Protein AF-A0A4Y2PT09-F1 (afdb_monomer_lite)

Secondary structure (DSSP, 8-state):
-------SS--PPPPPP----TT--S-SSPPSS-GGG-SS--HHHHHHHHHHHHHTS-TTSHHHHHHHHH-TTS-HHHHHHHHHTT-

Structure (mmCIF, N/CA/C/O backbone):
data_AF-A0A4Y2PT09-F1
#
_entry.id   AF-A0A4Y2PT09-F1
#
loop_
_atom_site.group_PDB
_atom_site.id
_atom_site.type_symbol
_atom_site.label_atom_id
_atom_site.label_alt_id
_atom_site.label_comp_id
_atom_site.label_asym_id
_atom_site.label_entity_id
_atom_site.label_seq_id
_atom_site.pdbx_PDB_ins_code
_atom_site.Cartn_x
_atom_site.Cartn_y
_atom_site.Cartn_z
_atom_site.occupancy
_atom_site.B_iso_or_equiv
_atom_site.auth_seq_id
_atom_site.auth_comp_id
_atom_site.auth_asym_id
_atom_site.auth_atom_id
_atom_site.pdbx_PDB_model_num
ATOM 1 N N . THR A 1 1 ? -21.984 8.170 50.137 1.00 39.84 1 THR A N 1
ATOM 2 C CA . THR A 1 1 ? -22.439 8.893 48.928 1.00 39.84 1 THR A CA 1
ATOM 3 C C . THR A 1 1 ? -21.451 8.606 47.817 1.00 39.84 1 THR A C 1
ATOM 5 O O . THR A 1 1 ? -20.347 9.128 47.841 1.00 39.84 1 THR A O 1
ATOM 8 N N . VAL A 1 2 ? -21.780 7.672 46.922 1.00 48.62 2 VAL A N 1
ATOM 9 C CA . VAL A 1 2 ? -20.898 7.283 45.809 1.00 48.62 2 VAL A CA 1
ATOM 10 C C . VAL A 1 2 ? -20.929 8.416 44.784 1.00 48.62 2 VAL A C 1
ATOM 12 O O . VAL A 1 2 ? -21.980 8.704 44.216 1.00 48.62 2 VAL A O 1
ATOM 15 N N . GLY A 1 3 ? -19.807 9.122 44.631 1.00 55.06 3 GLY A N 1
ATOM 16 C CA . GLY A 1 3 ? -19.678 10.255 43.719 1.00 55.06 3 GLY A CA 1
ATOM 17 C C . GLY A 1 3 ? -19.896 9.814 42.276 1.00 55.06 3 GLY A C 1
ATOM 18 O O . GLY A 1 3 ? -19.166 8.974 41.758 1.00 55.06 3 GLY A O 1
ATOM 19 N N . ILE A 1 4 ? -20.919 10.363 41.628 1.00 58.91 4 ILE A N 1
ATOM 20 C CA . ILE A 1 4 ? -21.179 10.124 40.210 1.00 58.91 4 ILE A CA 1
ATOM 21 C C . ILE A 1 4 ? -20.215 11.021 39.426 1.00 58.91 4 ILE A C 1
ATOM 23 O O . ILE A 1 4 ? -20.439 12.226 39.305 1.00 58.91 4 ILE A O 1
ATOM 27 N N . GLU A 1 5 ? -19.122 10.448 38.918 1.00 70.19 5 GLU A N 1
ATOM 28 C CA . GLU A 1 5 ? -18.224 11.129 37.979 1.00 70.19 5 GLU A CA 1
ATOM 29 C C . GLU A 1 5 ? -19.005 11.560 36.729 1.00 70.19 5 GLU A C 1
ATOM 31 O O . GLU A 1 5 ? -19.469 10.732 35.937 1.00 70.19 5 GLU A O 1
ATOM 36 N N . LYS A 1 6 ? -19.139 12.875 36.524 1.00 72.00 6 LYS A N 1
ATOM 37 C CA . LYS A 1 6 ? -19.670 13.435 35.278 1.00 72.00 6 LYS A CA 1
ATOM 38 C C . LYS A 1 6 ? -18.634 13.246 34.174 1.00 72.00 6 LYS A C 1
ATOM 40 O O . LYS A 1 6 ? -17.608 13.919 34.149 1.00 72.00 6 LYS A O 1
ATOM 45 N N . LYS A 1 7 ? -18.911 12.333 33.245 1.00 76.75 7 LYS A N 1
ATOM 46 C CA . LYS A 1 7 ? -18.082 12.129 32.052 1.00 76.75 7 LYS A CA 1
ATOM 47 C C . LYS A 1 7 ? -18.455 13.166 30.994 1.00 76.75 7 LYS A C 1
ATOM 49 O O . LYS A 1 7 ? -19.617 13.272 30.620 1.00 76.75 7 LYS A O 1
ATOM 54 N N . TYR A 1 8 ? -17.463 13.892 30.479 1.00 81.56 8 TYR A N 1
ATOM 55 C CA . TYR A 1 8 ? -17.630 14.910 29.426 1.00 81.56 8 TYR A CA 1
ATOM 56 C C . TYR A 1 8 ? -17.785 14.328 28.011 1.00 81.56 8 TYR A C 1
ATOM 58 O O . TYR A 1 8 ? -17.685 15.052 27.026 1.00 81.56 8 TYR A O 1
ATOM 66 N N . TYR A 1 9 ? -17.989 13.017 27.884 1.00 78.50 9 TYR A N 1
ATOM 67 C CA . TYR A 1 9 ? -18.090 12.348 26.594 1.00 78.50 9 TYR A CA 1
ATOM 68 C C . TYR A 1 9 ? -19.141 11.242 26.622 1.00 78.50 9 TYR A C 1
ATOM 70 O O . TYR A 1 9 ? -19.341 10.559 27.629 1.00 78.50 9 TYR A O 1
ATOM 78 N N . ILE A 1 10 ? -19.784 11.042 25.474 1.00 81.75 10 ILE A N 1
ATOM 79 C CA . ILE A 1 10 ? -20.716 9.941 25.244 1.00 81.75 10 ILE A CA 1
ATOM 80 C C . ILE A 1 10 ? -19.909 8.758 24.713 1.00 81.75 10 ILE A C 1
ATOM 82 O O . ILE A 1 10 ? -19.328 8.817 23.629 1.00 81.75 10 ILE A O 1
ATOM 86 N N . LYS A 1 11 ? -19.871 7.659 25.467 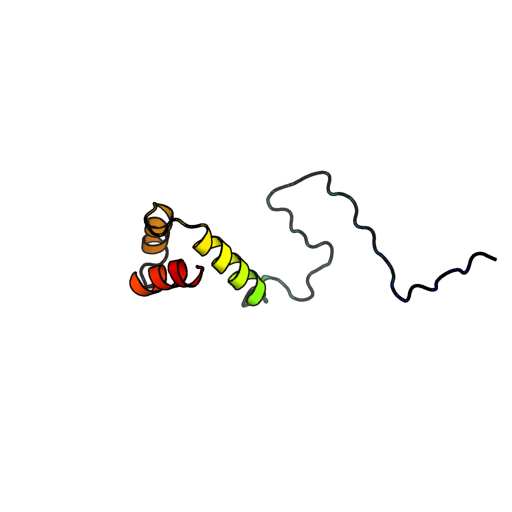1.00 79.75 11 LYS A N 1
ATOM 87 C CA . LYS A 1 11 ? -19.252 6.412 25.011 1.00 79.75 11 LYS A CA 1
ATOM 88 C C . LYS A 1 11 ? -20.249 5.652 24.134 1.00 79.75 11 LYS A C 1
ATOM 90 O O . LYS A 1 11 ? -21.144 4.994 24.657 1.00 79.75 11 LYS A O 1
ATOM 95 N N . LYS A 1 12 ? -20.092 5.716 22.810 1.00 82.50 12 LYS A N 1
ATOM 96 C CA . LYS A 1 12 ? -20.801 4.803 21.899 1.00 82.50 12 LYS A CA 1
ATOM 97 C C . LYS A 1 12 ? -20.174 3.411 21.982 1.00 82.50 12 LYS A C 1
ATOM 99 O O . LYS A 1 12 ? -18.966 3.260 21.805 1.00 82.50 12 LYS A O 1
ATOM 104 N N . VAL A 1 13 ? -20.994 2.402 22.268 1.00 79.12 13 VAL A N 1
ATOM 105 C CA . VAL A 1 13 ? -20.600 0.991 22.201 1.00 79.12 13 VAL A CA 1
ATOM 106 C C . VAL A 1 13 ? -21.034 0.461 20.843 1.00 79.12 13 VAL A C 1
ATOM 108 O O . VAL A 1 13 ? -22.220 0.466 20.529 1.00 79.12 13 VAL A O 1
ATOM 111 N N . TRP A 1 14 ? -20.068 0.042 20.032 1.00 74.94 14 TRP A N 1
ATOM 112 C CA . TRP A 1 14 ? -20.328 -0.497 18.701 1.00 74.94 14 TRP A CA 1
ATOM 113 C C . TRP A 1 14 ? -20.795 -1.956 18.791 1.00 74.94 14 TRP A C 1
ATOM 115 O O . TRP A 1 14 ? -20.218 -2.720 19.574 1.00 74.94 14 TRP A O 1
ATOM 125 N N . PRO A 1 15 ? -21.807 -2.370 18.007 1.00 80.00 15 PRO A N 1
ATOM 126 C CA . PRO A 1 15 ? -22.246 -3.757 17.985 1.00 80.00 15 PRO A CA 1
ATOM 127 C C . PRO A 1 15 ? -21.128 -4.662 17.461 1.00 80.00 15 PRO A C 1
ATOM 129 O O . PRO A 1 15 ? -20.393 -4.329 16.528 1.00 80.00 15 PRO A O 1
ATOM 132 N N . LYS A 1 16 ? -20.988 -5.838 18.077 1.00 74.75 16 LYS A N 1
ATOM 133 C CA . LYS A 1 16 ? -19.998 -6.826 17.650 1.00 74.75 16 LYS A CA 1
ATOM 134 C C . LYS A 1 16 ? -20.411 -7.369 16.285 1.00 74.75 16 LYS A C 1
ATOM 136 O O . LYS A 1 16 ? -21.503 -7.909 16.126 1.00 74.75 16 LYS A O 1
ATOM 141 N N . ARG A 1 17 ? -19.525 -7.228 15.302 1.00 74.06 17 ARG A N 1
ATOM 142 C CA . ARG A 1 17 ? -19.769 -7.703 13.941 1.00 74.06 17 ARG A CA 1
ATOM 143 C C . ARG A 1 17 ? -19.895 -9.229 13.937 1.00 74.06 17 ARG A C 1
ATOM 145 O O . ARG A 1 17 ? -18.995 -9.915 14.415 1.00 74.06 17 ARG A O 1
ATOM 152 N N . GLN A 1 18 ? -21.000 -9.740 13.401 1.00 74.94 18 GLN A N 1
ATOM 153 C CA . GLN A 1 18 ? -21.271 -11.181 13.332 1.00 74.94 18 GLN A CA 1
ATOM 154 C C . GLN A 1 18 ? -20.677 -11.835 12.075 1.00 74.94 18 GLN A C 1
ATOM 156 O O . GLN A 1 18 ? -20.292 -12.997 12.124 1.00 74.94 18 GLN A O 1
ATOM 161 N N . PHE A 1 19 ? -20.541 -11.084 10.974 1.00 72.00 19 PHE A N 1
ATOM 162 C CA . PHE A 1 19 ? -20.090 -11.610 9.682 1.00 72.00 19 PHE A CA 1
ATOM 163 C C . PHE A 1 19 ? -19.025 -10.720 9.035 1.00 72.00 19 PHE A C 1
ATOM 165 O O . PHE A 1 19 ? -19.104 -9.491 9.071 1.00 72.00 19 PHE A O 1
ATOM 172 N N . LEU A 1 20 ? -18.035 -11.352 8.408 1.00 65.25 20 LEU A N 1
ATOM 173 C CA . LEU A 1 20 ? -17.055 -10.706 7.538 1.00 65.25 20 LEU A CA 1
ATOM 174 C C . LEU A 1 20 ? -17.482 -10.968 6.094 1.00 65.25 20 LEU A C 1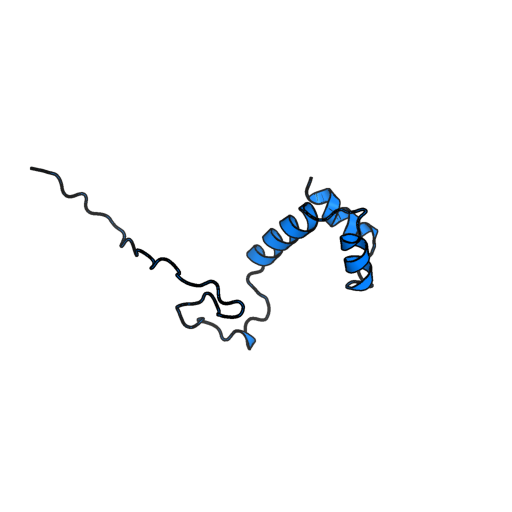
ATOM 176 O O . LEU A 1 20 ? -17.064 -11.959 5.509 1.00 65.25 20 LEU A O 1
ATOM 180 N N . ILE A 1 21 ? -18.353 -10.118 5.544 1.00 73.31 21 ILE A N 1
ATOM 181 C CA . ILE A 1 21 ? -18.762 -10.213 4.136 1.00 73.31 21 ILE A CA 1
ATOM 182 C C . ILE A 1 21 ? -17.778 -9.384 3.301 1.00 73.31 21 ILE A C 1
ATOM 184 O O . ILE A 1 21 ? -17.768 -8.154 3.430 1.00 73.31 21 ILE A O 1
ATOM 188 N N . PRO A 1 22 ? -16.938 -10.008 2.456 1.00 57.91 22 PRO A N 1
ATOM 189 C CA . PRO A 1 22 ? -16.047 -9.273 1.570 1.00 57.91 22 PRO A CA 1
ATOM 190 C C . PRO A 1 22 ? -16.867 -8.420 0.593 1.00 57.91 22 PRO A C 1
ATOM 192 O O . PRO A 1 22 ? -17.783 -8.920 -0.051 1.00 57.91 22 PRO A O 1
ATOM 195 N N . GLY A 1 23 ? -16.550 -7.127 0.491 1.00 63.38 23 GLY A N 1
ATOM 196 C CA . GLY A 1 23 ? -17.227 -6.185 -0.413 1.00 63.38 23 GLY A CA 1
ATOM 197 C C . GLY A 1 23 ? -18.290 -5.295 0.240 1.00 63.38 23 GLY A C 1
ATOM 198 O O . GLY A 1 23 ? -18.668 -4.285 -0.351 1.00 63.38 23 GLY A O 1
ATOM 199 N N . VAL A 1 24 ? -18.721 -5.589 1.471 1.00 66.31 24 VAL A N 1
ATOM 200 C CA . VAL A 1 24 ? -19.586 -4.677 2.238 1.00 66.31 24 VAL A CA 1
ATOM 201 C C . VAL A 1 24 ? -18.721 -3.572 2.850 1.00 66.31 24 VAL A C 1
ATOM 203 O O . VAL A 1 24 ? -17.771 -3.849 3.586 1.00 66.31 24 VAL A O 1
ATOM 206 N N . LYS A 1 25 ? -19.018 -2.311 2.509 1.00 63.22 25 LYS A N 1
ATOM 207 C CA . LYS A 1 25 ? -18.272 -1.140 2.995 1.00 63.22 25 LYS A CA 1
ATOM 208 C C . LYS A 1 25 ? -18.413 -1.010 4.516 1.00 63.22 25 LYS A C 1
ATOM 210 O O . LYS A 1 25 ? -19.487 -1.214 5.069 1.00 63.22 25 LYS A O 1
ATOM 215 N N . ASN A 1 26 ? -17.328 -0.628 5.188 1.00 61.38 26 ASN A N 1
ATOM 216 C CA . ASN A 1 26 ? -17.279 -0.384 6.638 1.00 61.38 26 ASN A CA 1
ATOM 217 C C . ASN A 1 26 ? -17.754 1.026 7.026 1.00 61.38 26 ASN A C 1
ATOM 219 O O . ASN A 1 26 ? -17.243 1.613 7.977 1.00 61.38 26 ASN A O 1
ATOM 223 N N . GLU A 1 27 ? -18.691 1.586 6.274 1.00 58.22 27 GLU A N 1
ATOM 224 C CA . GLU A 1 27 ? -19.177 2.950 6.461 1.00 58.22 27 GLU A CA 1
ATOM 225 C C . GLU A 1 27 ? -20.635 2.873 6.918 1.00 58.22 27 GLU A C 1
ATOM 227 O O . GLU A 1 27 ? -21.513 2.527 6.138 1.00 58.22 27 GLU A O 1
ATOM 232 N N . GLU A 1 28 ? -20.884 3.136 8.206 1.00 60.41 28 GLU A N 1
ATOM 233 C CA . GLU A 1 28 ? -22.250 3.245 8.750 1.00 60.41 28 GLU A CA 1
ATOM 234 C C . GLU A 1 28 ? -22.927 4.567 8.366 1.00 60.41 28 GLU A C 1
ATOM 236 O O . GLU A 1 28 ? -24.150 4.643 8.318 1.00 60.41 28 GLU A O 1
ATOM 241 N N . ASN A 1 29 ? -22.136 5.614 8.114 1.00 62.03 29 ASN A N 1
ATOM 242 C CA . ASN A 1 29 ? -22.640 6.935 7.755 1.00 62.03 29 ASN A CA 1
ATOM 243 C C . ASN A 1 29 ? -22.457 7.169 6.260 1.00 62.03 29 ASN A C 1
ATOM 245 O O . ASN A 1 29 ? -21.442 6.753 5.695 1.00 62.03 29 ASN A O 1
ATOM 249 N N . GLU A 1 30 ? -23.390 7.899 5.646 1.00 64.38 30 GLU A N 1
ATOM 250 C CA . GLU A 1 30 ? -23.168 8.391 4.292 1.00 64.38 30 GLU A CA 1
ATOM 251 C C . GLU A 1 30 ? -21.888 9.239 4.253 1.00 64.38 30 GLU A C 1
ATOM 253 O O . GLU A 1 30 ? -21.692 10.122 5.099 1.00 64.38 30 GLU A O 1
ATOM 258 N N . PRO A 1 31 ? -20.982 8.971 3.300 1.00 61.41 31 PRO A N 1
ATOM 259 C CA . PRO A 1 31 ? -19.769 9.752 3.171 1.00 61.41 31 PRO A CA 1
ATOM 260 C C . PRO A 1 31 ? -20.137 11.195 2.803 1.00 61.41 31 PRO A C 1
ATOM 262 O O . PRO A 1 31 ? -20.879 11.435 1.855 1.00 61.41 31 PRO A O 1
ATOM 265 N N . LEU A 1 32 ? -19.564 12.171 3.519 1.00 70.25 32 LEU A N 1
ATOM 266 C CA . LEU A 1 32 ? -19.776 13.612 3.273 1.00 70.25 32 LEU A CA 1
ATOM 267 C C . LEU A 1 32 ? -19.408 14.043 1.844 1.00 70.25 32 LEU A C 1
ATOM 269 O O . LEU A 1 32 ? -19.814 15.103 1.374 1.00 70.25 32 LEU A O 1
ATOM 273 N N . VAL A 1 33 ? -18.599 13.231 1.165 1.00 58.53 33 VAL A N 1
ATOM 274 C CA . VAL A 1 33 ? -18.157 13.440 -0.206 1.00 58.53 33 VAL A CA 1
ATOM 275 C C . VAL A 1 33 ? -18.383 12.144 -0.973 1.00 58.53 33 VAL A C 1
ATOM 277 O O . VAL A 1 33 ? -17.913 11.083 -0.570 1.00 58.53 33 VAL A O 1
ATOM 280 N N . VAL A 1 34 ? -19.084 12.239 -2.103 1.00 68.12 34 VAL A N 1
ATOM 281 C CA . VAL A 1 34 ? -19.297 11.118 -3.029 1.00 68.12 34 VAL A CA 1
ATOM 282 C C . VAL A 1 34 ? -17.941 10.524 -3.417 1.00 68.12 34 VAL A C 1
ATOM 284 O O . VAL A 1 34 ? -17.045 11.262 -3.818 1.00 68.12 34 VAL A O 1
ATOM 287 N N . SER A 1 35 ? -17.785 9.199 -3.328 1.00 60.75 35 SER A N 1
ATOM 288 C CA . SER A 1 35 ? -16.507 8.508 -3.585 1.00 60.75 35 SER A CA 1
ATOM 289 C C . SER A 1 35 ? -15.890 8.837 -4.950 1.00 60.75 35 SER A C 1
ATOM 291 O O . SER A 1 35 ? -14.672 8.836 -5.079 1.00 60.75 35 SER A O 1
ATOM 293 N N . GLU A 1 36 ? -16.712 9.140 -5.955 1.00 66.50 36 GLU A N 1
ATOM 294 C CA . GLU A 1 36 ? -16.297 9.554 -7.306 1.00 66.50 36 GLU A CA 1
ATOM 295 C C . GLU A 1 36 ? -15.668 10.957 -7.339 1.00 66.50 36 GLU A C 1
ATOM 297 O O . GLU A 1 36 ? -14.894 11.276 -8.236 1.00 66.50 36 GLU A O 1
ATOM 302 N N . LYS A 1 37 ? -15.975 11.794 -6.340 1.00 66.19 37 LYS A N 1
ATOM 303 C CA . LYS A 1 37 ? -15.412 13.139 -6.145 1.00 66.19 37 LYS A CA 1
ATOM 304 C C . LYS A 1 37 ? -14.172 13.131 -5.247 1.00 66.19 37 LYS A C 1
ATOM 306 O O . LYS A 1 37 ? -13.477 14.141 -5.150 1.00 66.19 37 LYS A O 1
ATOM 311 N N . ILE A 1 38 ? -13.871 12.002 -4.600 1.00 61.84 38 ILE A N 1
ATOM 312 C CA . ILE A 1 38 ? -12.641 11.809 -3.829 1.00 61.84 38 ILE A CA 1
ATOM 313 C C . ILE A 1 38 ? -11.522 11.479 -4.824 1.00 61.84 38 ILE A C 1
ATOM 315 O O . ILE A 1 38 ? -11.245 10.320 -5.122 1.00 61.84 38 ILE A O 1
ATOM 319 N N . LEU A 1 39 ? -10.879 12.525 -5.352 1.00 61.75 39 LEU A N 1
ATOM 320 C CA . LEU A 1 39 ? -9.778 12.405 -6.320 1.00 61.75 39 LEU A CA 1
ATOM 321 C C . LEU A 1 39 ? -8.604 11.573 -5.786 1.00 61.75 39 LEU A C 1
ATOM 323 O O . LEU A 1 39 ? -7.897 10.925 -6.555 1.00 61.75 39 LEU A O 1
ATOM 327 N N . LEU A 1 40 ? -8.387 11.590 -4.468 1.00 52.03 40 LEU A N 1
ATOM 328 C CA . LEU A 1 40 ? -7.346 10.825 -3.796 1.00 52.03 40 LEU A CA 1
ATOM 329 C C . LEU A 1 40 ? -7.909 10.237 -2.496 1.00 52.03 40 LEU A C 1
ATOM 331 O O . LEU A 1 40 ? -8.456 10.995 -1.692 1.00 52.03 40 LEU A O 1
ATOM 335 N N . PRO A 1 41 ? -7.758 8.924 -2.232 1.00 56.47 41 PRO A N 1
ATOM 336 C CA . PRO A 1 41 ? -8.053 8.386 -0.906 1.00 56.47 41 PRO A CA 1
ATOM 337 C C . PRO A 1 41 ? -7.201 9.116 0.147 1.00 56.47 41 PRO A C 1
ATOM 339 O O . PRO A 1 41 ? -6.114 9.584 -0.208 1.00 56.47 41 PRO A O 1
ATOM 342 N N . PRO A 1 42 ? -7.634 9.186 1.425 1.00 55.12 42 PRO A N 1
ATOM 343 C CA . PRO A 1 42 ? -6.882 9.826 2.502 1.00 55.12 42 PRO A CA 1
ATOM 344 C C . PRO A 1 42 ? -5.410 9.398 2.468 1.00 55.12 42 PRO A C 1
ATOM 346 O O . PRO A 1 42 ? -5.055 8.262 2.795 1.00 55.12 42 PRO A O 1
ATOM 349 N N . SER A 1 43 ? -4.568 10.319 1.996 1.00 55.41 43 SER A N 1
ATOM 350 C CA . SER A 1 43 ? -3.1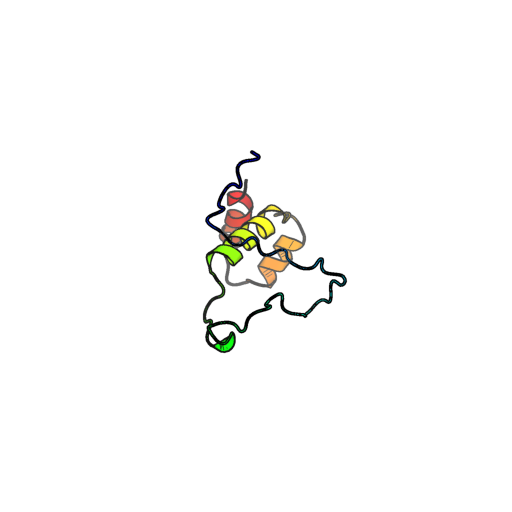87 10.080 1.554 1.00 55.41 43 SER A CA 1
ATOM 351 C C . SER A 1 43 ? -2.360 9.306 2.591 1.00 55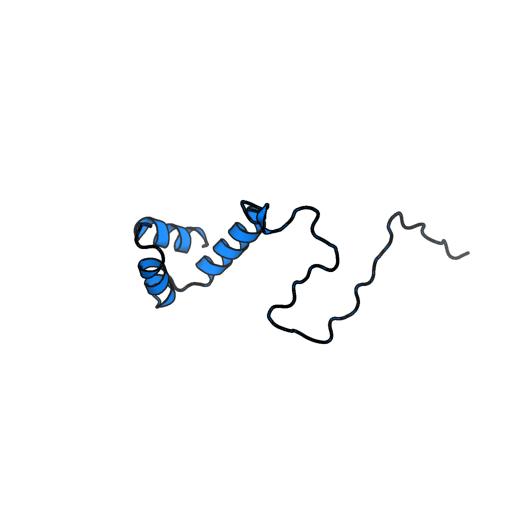.41 43 SER A C 1
ATOM 353 O O . SER A 1 43 ? -1.625 8.371 2.263 1.00 55.41 43 SER A O 1
ATOM 355 N N . HIS A 1 44 ? -2.565 9.626 3.869 1.00 57.34 44 HIS A N 1
ATOM 356 C CA . HIS A 1 44 ? -1.784 9.101 4.987 1.00 57.34 44 HIS A CA 1
ATOM 357 C C . HIS A 1 44 ? -2.091 7.632 5.327 1.00 57.34 44 HIS A C 1
ATOM 359 O O . HIS A 1 44 ? -1.181 6.892 5.696 1.00 57.34 44 HIS A O 1
ATOM 365 N N . ILE A 1 45 ? -3.338 7.175 5.150 1.00 64.56 45 ILE A N 1
ATOM 366 C CA . ILE A 1 45 ? -3.722 5.776 5.421 1.00 64.56 45 ILE A CA 1
ATOM 367 C C . ILE A 1 45 ? -3.114 4.862 4.354 1.00 64.56 45 ILE A C 1
ATOM 369 O O . ILE A 1 45 ? -2.543 3.816 4.667 1.00 64.56 45 ILE A O 1
ATOM 373 N N . LYS A 1 46 ? -3.172 5.289 3.084 1.00 65.81 46 LYS A N 1
ATOM 374 C CA . LYS A 1 46 ? -2.624 4.523 1.960 1.00 65.81 46 LYS A CA 1
ATOM 375 C C . LYS A 1 46 ? -1.104 4.430 2.027 1.00 65.81 46 LYS A C 1
ATOM 377 O O . LYS A 1 46 ? -0.569 3.365 1.748 1.00 65.81 46 LYS A O 1
ATOM 382 N N . LEU A 1 47 ? -0.416 5.501 2.432 1.00 65.69 47 LEU A N 1
ATOM 383 C CA . LEU A 1 47 ? 1.043 5.503 2.542 1.00 65.69 47 LEU A CA 1
ATOM 384 C C . LEU A 1 47 ? 1.545 4.608 3.684 1.00 65.69 47 LEU A C 1
ATOM 386 O O . LEU A 1 47 ? 2.473 3.831 3.471 1.00 65.69 47 LEU A O 1
ATOM 390 N N . GLY A 1 48 ? 0.909 4.662 4.861 1.00 67.56 48 GLY A N 1
ATOM 391 C CA . GLY A 1 48 ? 1.242 3.775 5.982 1.00 67.56 48 GLY A CA 1
ATOM 392 C C . GLY A 1 48 ? 1.008 2.297 5.649 1.00 67.56 48 GLY A C 1
ATOM 393 O O . GLY A 1 48 ? 1.864 1.455 5.916 1.00 67.56 48 GLY A O 1
ATOM 394 N N . LEU A 1 49 ? -0.106 1.987 4.976 1.00 72.94 49 LEU A N 1
ATOM 395 C CA . LEU A 1 49 ? -0.391 0.634 4.492 1.00 72.94 49 LEU A CA 1
ATOM 396 C C . LEU A 1 49 ? 0.591 0.182 3.412 1.00 72.94 49 LEU A C 1
ATOM 398 O O . LEU A 1 49 ? 1.058 -0.951 3.471 1.00 72.94 49 LEU A O 1
ATOM 402 N N . MET A 1 50 ? 0.941 1.048 2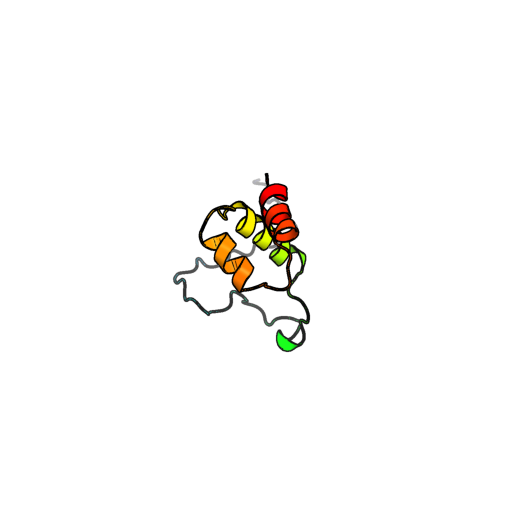.455 1.00 72.31 50 MET A N 1
ATOM 403 C CA . MET A 1 50 ? 1.942 0.714 1.437 1.00 72.31 50 MET A CA 1
ATOM 404 C C . MET A 1 50 ? 3.300 0.445 2.074 1.00 72.31 50 MET A C 1
ATOM 406 O O . MET A 1 50 ? 3.936 -0.537 1.711 1.00 72.31 50 MET A O 1
ATOM 410 N N . LYS A 1 51 ? 3.711 1.242 3.066 1.00 73.75 51 LYS A N 1
ATOM 411 C CA . LYS A 1 51 ? 4.962 1.017 3.799 1.00 73.75 51 LYS A CA 1
ATOM 412 C C . LYS A 1 51 ? 4.981 -0.360 4.473 1.00 73.75 51 LYS A C 1
ATOM 414 O O . LYS A 1 51 ? 5.948 -1.093 4.310 1.00 73.75 51 LYS A O 1
ATOM 419 N N . ASN A 1 52 ? 3.892 -0.755 5.133 1.00 78.81 52 ASN A N 1
ATOM 420 C CA . ASN A 1 52 ? 3.773 -2.092 5.728 1.00 78.81 52 ASN A CA 1
ATOM 421 C C . ASN A 1 52 ? 3.746 -3.208 4.669 1.00 78.81 52 ASN A C 1
ATOM 423 O O . ASN A 1 52 ? 4.356 -4.254 4.869 1.00 78.81 52 ASN A O 1
ATOM 427 N N . PHE A 1 53 ? 3.087 -2.976 3.529 1.00 74.88 53 PHE A N 1
ATOM 428 C CA . PHE A 1 53 ? 3.061 -3.909 2.399 1.00 74.88 53 PHE A CA 1
ATOM 429 C C . PHE A 1 53 ? 4.452 -4.150 1.815 1.00 74.88 53 PHE A C 1
ATOM 431 O O . PHE A 1 53 ? 4.805 -5.292 1.550 1.00 74.88 53 PHE A O 1
ATOM 438 N N . PHE A 1 54 ? 5.237 -3.089 1.615 1.00 74.38 54 PHE A N 1
ATOM 439 C CA . PHE A 1 54 ? 6.603 -3.205 1.110 1.00 74.38 54 PHE A CA 1
ATOM 440 C C . PHE A 1 54 ? 7.556 -3.780 2.161 1.00 74.38 54 PHE A C 1
ATOM 442 O O . PHE A 1 54 ? 8.431 -4.549 1.792 1.00 74.38 54 PHE A O 1
ATOM 449 N N . LYS A 1 55 ? 7.350 -3.489 3.454 1.00 77.62 55 LYS A N 1
ATOM 450 C CA . LYS A 1 55 ? 8.123 -4.084 4.555 1.00 77.62 55 LYS A CA 1
ATOM 451 C C . LYS A 1 55 ? 7.931 -5.598 4.669 1.00 77.62 55 LYS A C 1
ATOM 453 O O . LYS A 1 55 ? 8.876 -6.322 4.940 1.00 77.62 55 LYS A O 1
ATOM 458 N N . ALA A 1 56 ? 6.702 -6.076 4.483 1.00 77.06 56 ALA A N 1
ATOM 459 C CA . ALA A 1 56 ? 6.391 -7.505 4.506 1.00 77.06 56 ALA A CA 1
ATOM 460 C C . ALA A 1 56 ? 6.752 -8.221 3.192 1.00 77.06 56 ALA A C 1
ATOM 462 O O . ALA A 1 56 ? 6.607 -9.439 3.092 1.00 77.06 56 ALA A O 1
ATOM 463 N N . MET A 1 57 ? 7.163 -7.476 2.165 1.00 79.81 57 MET A N 1
ATOM 464 C CA . MET A 1 57 ? 7.489 -8.034 0.865 1.00 79.81 57 MET A CA 1
ATOM 465 C C . MET A 1 57 ? 8.937 -8.499 0.839 1.00 79.81 57 MET A C 1
ATOM 467 O O . MET A 1 57 ? 9.850 -7.734 1.127 1.00 79.81 57 MET A O 1
ATOM 471 N N . ASP A 1 58 ? 9.152 -9.736 0.406 1.00 78.94 58 ASP A N 1
ATOM 472 C CA . ASP A 1 58 ? 10.494 -10.206 0.094 1.00 78.94 58 ASP A CA 1
ATOM 473 C C . ASP A 1 58 ? 11.018 -9.475 -1.154 1.00 78.94 58 ASP A C 1
ATOM 475 O O . ASP A 1 58 ? 10.529 -9.678 -2.273 1.00 78.94 58 ASP A O 1
ATOM 479 N N . CYS A 1 59 ? 12.017 -8.609 -0.961 1.00 77.38 59 CYS A N 1
ATOM 480 C CA . CYS A 1 59 ? 12.644 -7.824 -2.024 1.00 77.38 59 CYS A CA 1
ATOM 481 C C . CYS A 1 59 ? 13.352 -8.699 -3.082 1.00 77.38 59 CYS A C 1
ATOM 483 O O . CYS A 1 59 ? 13.640 -8.206 -4.177 1.00 77.38 59 CYS A O 1
ATOM 485 N N . GLY A 1 60 ? 13.649 -9.967 -2.768 1.00 79.12 60 GLY A N 1
ATOM 486 C CA . GLY A 1 60 ? 14.174 -10.973 -3.700 1.00 79.12 60 GLY A CA 1
ATOM 487 C C . GLY A 1 60 ? 13.108 -11.929 -4.251 1.00 79.12 60 GLY A C 1
ATOM 488 O O . GLY A 1 60 ? 13.388 -12.693 -5.175 1.00 79.12 60 GLY A O 1
ATOM 489 N N . GLY A 1 61 ? 11.889 -11.869 -3.715 1.00 83.50 61 GLY A N 1
ATOM 490 C CA . GLY A 1 61 ? 10.819 -12.817 -3.989 1.00 83.50 61 GLY A CA 1
ATOM 491 C C . GLY A 1 61 ? 9.944 -12.466 -5.195 1.00 83.50 61 GLY A C 1
ATOM 492 O O . GLY A 1 61 ? 10.069 -11.426 -5.851 1.00 83.50 61 GLY A O 1
ATOM 493 N N . SER A 1 62 ? 8.978 -13.342 -5.468 1.00 83.44 62 SER A N 1
ATOM 494 C CA . SER A 1 62 ? 7.999 -13.192 -6.556 1.00 83.44 62 SER A CA 1
ATOM 495 C C . SER A 1 62 ? 7.159 -11.909 -6.448 1.00 83.44 62 SER A C 1
ATOM 497 O O . SER A 1 62 ? 6.773 -11.334 -7.467 1.00 83.44 62 SER A O 1
ATOM 499 N N . GLY A 1 63 ? 6.939 -11.398 -5.230 1.00 82.31 63 GLY A N 1
ATOM 500 C CA . GLY A 1 63 ? 6.262 -10.119 -4.992 1.00 82.31 63 GLY A CA 1
ATOM 501 C C . GLY A 1 63 ? 6.980 -8.932 -5.645 1.00 82.31 63 GLY A C 1
ATOM 502 O O . GLY A 1 63 ? 6.338 -8.091 -6.280 1.00 82.31 63 GLY A O 1
ATOM 503 N N . PHE A 1 64 ? 8.316 -8.903 -5.593 1.00 82.88 64 PHE A N 1
ATOM 504 C CA . PHE A 1 64 ? 9.105 -7.860 -6.247 1.00 82.88 64 PHE A CA 1
ATOM 505 C C . PHE A 1 64 ? 9.034 -7.957 -7.776 1.00 82.88 64 PHE A C 1
ATOM 507 O O . PHE A 1 64 ? 8.942 -6.940 -8.469 1.00 82.88 64 PHE A O 1
ATOM 514 N N . GLN A 1 65 ? 9.029 -9.177 -8.320 1.00 85.31 65 GLN A N 1
ATOM 515 C CA . GLN A 1 65 ? 8.866 -9.400 -9.761 1.00 85.31 65 GLN A CA 1
ATOM 516 C C . GLN A 1 65 ? 7.495 -8.914 -10.249 1.00 85.31 65 GLN A C 1
ATOM 518 O O . GLN A 1 65 ? 7.412 -8.230 -11.271 1.00 85.31 65 GLN A O 1
ATOM 523 N N . TYR A 1 66 ? 6.434 -9.171 -9.481 1.00 85.31 66 TYR A N 1
ATOM 524 C CA . TYR A 1 66 ? 5.098 -8.657 -9.780 1.00 85.31 66 TYR A CA 1
ATOM 525 C C . TYR A 1 66 ? 5.062 -7.123 -9.815 1.00 85.31 66 TYR A C 1
ATOM 527 O O . TYR A 1 66 ? 4.468 -6.542 -10.723 1.00 85.31 66 TYR A O 1
ATOM 535 N N . LEU A 1 67 ? 5.744 -6.444 -8.887 1.00 83.44 67 LEU A N 1
ATOM 536 C CA . LEU A 1 67 ? 5.832 -4.980 -8.899 1.00 83.44 67 LEU A CA 1
ATOM 537 C C . LEU A 1 67 ? 6.553 -4.434 -10.131 1.00 83.44 67 LEU A C 1
ATOM 539 O O . LEU A 1 67 ? 6.099 -3.435 -10.687 1.00 83.44 67 LEU A O 1
ATOM 543 N N . ARG A 1 68 ? 7.637 -5.080 -10.582 1.00 84.31 68 ARG A N 1
ATOM 544 C CA . ARG A 1 68 ? 8.320 -4.687 -11.827 1.00 84.31 68 ARG A CA 1
ATOM 545 C C . ARG A 1 68 ? 7.378 -4.767 -13.025 1.00 84.31 68 ARG A C 1
ATOM 547 O O . ARG A 1 68 ? 7.348 -3.849 -13.838 1.00 84.31 68 ARG A O 1
ATOM 554 N N . LEU A 1 69 ? 6.594 -5.842 -13.105 1.00 87.44 69 LEU A N 1
ATOM 555 C CA . LEU A 1 69 ? 5.623 -6.053 -14.180 1.00 87.44 69 LEU A CA 1
ATOM 556 C C . LEU A 1 69 ? 4.459 -5.059 -14.103 1.00 87.44 69 LEU A C 1
ATOM 558 O O . LEU A 1 69 ? 4.024 -4.529 -15.123 1.00 87.44 69 LEU A O 1
ATOM 562 N N . LYS A 1 70 ? 3.955 -4.787 -12.894 1.00 86.38 70 LYS A N 1
ATOM 563 C CA . LYS A 1 70 ? 2.807 -3.898 -12.679 1.00 86.38 70 LYS A CA 1
ATOM 564 C C . LYS A 1 70 ? 3.168 -2.422 -12.837 1.00 86.38 70 LYS A C 1
ATOM 566 O O . LYS A 1 70 ? 2.331 -1.632 -13.271 1.00 86.38 70 LYS A O 1
ATOM 571 N N . PHE A 1 71 ? 4.403 -2.055 -12.500 1.00 82.31 71 PHE A N 1
ATOM 572 C CA . PHE A 1 71 ? 4.906 -0.685 -12.533 1.00 82.31 71 PHE A CA 1
ATOM 573 C C . PHE A 1 71 ? 6.171 -0.565 -13.399 1.00 82.31 71 PHE A C 1
ATOM 575 O O . PHE A 1 71 ? 7.224 -0.176 -12.894 1.00 82.31 71 PHE A O 1
ATOM 582 N N . PRO A 1 72 ? 6.081 -0.804 -14.721 1.00 85.00 72 PRO A N 1
ATOM 583 C CA . PRO A 1 72 ? 7.251 -0.818 -15.606 1.00 85.00 72 PRO A CA 1
ATOM 584 C C . PRO A 1 72 ? 7.934 0.554 -15.732 1.00 85.00 72 PRO A C 1
ATOM 586 O O . PRO A 1 72 ? 9.105 0.643 -16.081 1.00 85.00 72 PRO A O 1
ATOM 589 N N . LYS A 1 73 ? 7.214 1.643 -15.425 1.00 87.94 73 LYS A N 1
ATOM 590 C CA . LYS A 1 73 ? 7.750 3.016 -15.416 1.00 87.94 73 LYS A CA 1
ATOM 591 C C . LYS A 1 73 ? 8.538 3.355 -14.146 1.00 87.94 73 LYS A C 1
ATOM 593 O O . LYS A 1 73 ? 9.174 4.406 -14.089 1.00 87.94 73 LYS A O 1
ATOM 598 N N . VAL A 1 74 ? 8.466 2.522 -13.107 1.00 80.81 74 VAL A N 1
ATOM 599 C CA . VAL A 1 74 ? 9.206 2.738 -11.861 1.00 80.81 74 VAL A CA 1
ATOM 600 C C . VAL A 1 74 ? 10.522 1.983 -11.958 1.00 80.81 74 VAL A C 1
ATOM 602 O O . VAL A 1 74 ? 10.547 0.777 -12.178 1.00 80.81 74 VAL A O 1
ATOM 605 N N . SER A 1 75 ? 11.634 2.698 -11.790 1.00 83.94 75 SER A N 1
ATOM 606 C CA . SER A 1 75 ? 12.949 2.073 -11.866 1.00 83.94 75 SER A CA 1
ATOM 607 C C . SER A 1 75 ? 13.165 1.080 -10.725 1.00 83.94 75 SER A C 1
ATOM 609 O O . SER A 1 75 ? 12.731 1.280 -9.588 1.00 83.94 75 SER A O 1
ATOM 611 N N . GLU A 1 76 ? 13.918 0.025 -11.013 1.00 82.19 76 GLU A N 1
ATOM 612 C CA . GLU A 1 76 ? 14.244 -1.026 -10.049 1.00 82.19 76 GLU A CA 1
ATOM 613 C C . GLU A 1 76 ? 14.960 -0.478 -8.805 1.00 82.19 76 GLU A C 1
ATOM 615 O O . GLU A 1 76 ? 14.682 -0.911 -7.690 1.00 82.19 76 GLU A O 1
ATOM 620 N N . LYS A 1 77 ? 15.828 0.533 -8.977 1.00 82.62 77 LYS A N 1
ATOM 621 C CA . LYS A 1 77 ? 16.468 1.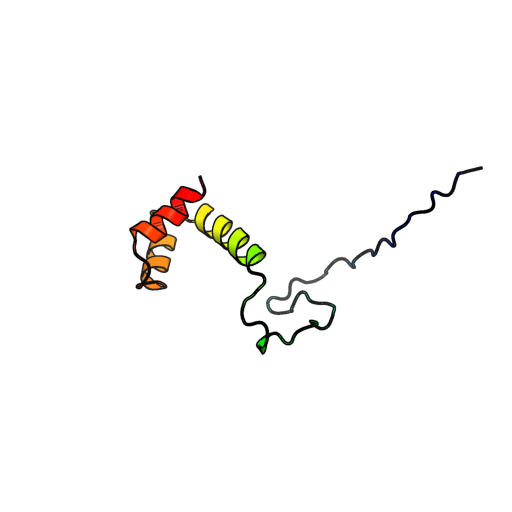255 -7.863 1.00 82.62 77 LYS A CA 1
ATOM 622 C C . LYS A 1 77 ? 15.437 1.902 -6.938 1.00 82.62 77 LYS A C 1
ATOM 624 O O . LYS A 1 77 ? 15.604 1.851 -5.725 1.00 82.62 77 LYS A O 1
ATOM 629 N N . LYS A 1 78 ? 14.371 2.481 -7.496 1.00 78.94 78 LYS A N 1
ATOM 630 C CA . LYS A 1 78 ? 13.310 3.131 -6.721 1.00 78.94 78 LYS A CA 1
ATOM 631 C C . LYS A 1 78 ? 12.434 2.106 -5.998 1.00 78.94 78 LYS A C 1
ATOM 633 O O . LYS A 1 78 ? 12.121 2.316 -4.834 1.00 78.94 78 LYS A O 1
ATOM 638 N N . LEU A 1 79 ? 12.121 0.977 -6.639 1.00 80.31 79 LEU A N 1
ATOM 639 C CA . LEU A 1 79 ? 11.422 -0.143 -5.993 1.00 80.31 79 LEU A CA 1
ATOM 640 C C . LEU A 1 79 ? 12.254 -0.763 -4.855 1.00 80.31 79 LEU A C 1
ATOM 642 O O . LEU A 1 79 ? 11.723 -0.999 -3.774 1.00 80.31 79 LEU A O 1
ATOM 646 N N . ARG A 1 80 ? 13.563 -0.967 -5.058 1.00 77.38 80 ARG A N 1
ATOM 647 C CA . ARG A 1 80 ? 14.478 -1.452 -4.009 1.00 77.38 80 ARG A CA 1
ATOM 648 C C . ARG A 1 80 ? 14.604 -0.483 -2.842 1.00 77.38 80 ARG A C 1
ATOM 650 O O . ARG A 1 80 ? 14.556 -0.913 -1.699 1.00 77.38 80 ARG A O 1
ATOM 657 N N . HIS A 1 81 ? 14.718 0.814 -3.127 1.00 74.50 81 HIS A N 1
ATOM 658 C CA . HIS A 1 81 ? 14.782 1.841 -2.090 1.00 74.50 81 HIS A CA 1
ATOM 659 C C . HIS A 1 81 ? 13.548 1.796 -1.183 1.00 74.50 81 HIS A C 1
ATOM 661 O O . HIS A 1 81 ? 13.683 1.895 0.025 1.00 74.50 81 HIS A O 1
ATOM 667 N N . ILE A 1 82 ? 12.348 1.606 -1.740 1.00 71.38 82 ILE A N 1
ATOM 668 C CA . ILE A 1 82 ? 11.111 1.490 -0.950 1.00 71.38 82 ILE A CA 1
ATOM 669 C C . ILE A 1 82 ? 11.143 0.256 -0.033 1.00 71.38 82 ILE A C 1
ATOM 671 O O . ILE A 1 82 ? 10.659 0.310 1.097 1.00 71.38 82 ILE A O 1
ATOM 675 N N . CYS A 1 83 ? 11.734 -0.834 -0.518 1.00 65.94 83 CYS A N 1
ATOM 676 C CA . CYS A 1 83 ? 11.895 -2.071 0.234 1.00 65.94 83 CYS A CA 1
ATOM 677 C C . CYS A 1 83 ? 12.861 -1.881 1.423 1.00 65.94 83 CYS A C 1
ATOM 679 O O . CYS A 1 83 ? 12.532 -2.249 2.542 1.00 65.94 83 CYS A O 1
ATOM 681 N N . TRP A 1 84 ? 13.998 -1.207 1.205 1.00 64.81 84 TRP A N 1
ATOM 682 C CA . TRP A 1 84 ? 15.055 -1.026 2.218 1.00 64.81 84 TRP A CA 1
ATOM 683 C C . TRP A 1 84 ? 14.818 0.168 3.154 1.00 64.81 84 TRP A C 1
ATOM 685 O O . TRP A 1 84 ? 15.275 0.173 4.286 1.00 64.81 84 TRP A O 1
ATOM 695 N N . ALA A 1 85 ? 14.062 1.184 2.727 1.00 60.56 85 ALA A N 1
ATOM 696 C CA . ALA A 1 85 ? 13.676 2.324 3.570 1.00 60.56 85 ALA A CA 1
ATOM 697 C C . ALA A 1 85 ? 12.626 1.963 4.646 1.00 60.56 85 ALA A C 1
ATOM 699 O O . ALA A 1 85 ? 12.072 2.848 5.310 1.00 60.56 85 ALA A O 1
ATOM 700 N N . SER A 1 86 ? 12.297 0.676 4.766 1.00 54.69 86 SER A N 1
ATOM 701 C CA . SER A 1 86 ? 11.358 0.130 5.744 1.00 54.69 86 SER A CA 1
ATOM 702 C C . SER A 1 86 ? 12.036 -0.670 6.868 1.00 54.69 86 SER A C 1
ATOM 704 O O . SER A 1 86 ? 11.320 -1.072 7.797 1.00 54.69 86 SER A O 1
ATOM 706 N N . ASP A 1 87 ? 13.357 -0.870 6.795 1.00 52.19 87 ASP A N 1
ATOM 707 C CA . ASP A 1 87 ? 14.203 -1.403 7.878 1.00 52.19 87 ASP A CA 1
ATOM 708 C C . ASP A 1 87 ? 14.552 -0.340 8.942 1.00 52.19 87 ASP A C 1
ATOM 710 O O . ASP A 1 87 ? 13.909 0.741 8.943 1.00 52.19 87 ASP A O 1
#

Organism: Araneus ventricosus (NCBI:txid182803)

pLDDT: mean 71.19, std 10.59, range [39.84, 87.94]

Foldseek 3Di:
DPDDDDDPDDDDDDDDDPDDDPPDDPDPDDPPDDPVRCPDDPPVVVVVVVLVVLQPDDCPDPVVVVCCVVCVVQDNVNSVCSNVVSD

Radius of gyration: 21.3 Å; chains: 1; bounding box: 40×28×64 Å

Sequence (87 aa):
TVGIEKKYYIKKVWPKRQFLIPGVKNEENEPLVVSEKILLPPSHIKLGLMKNFFKAMDCGGSGFQYLRLKFPKVSEKKLRHICWASD